Protein AF-A0A143C2H9-F1 (afdb_monomer_lite)

Secondary structure (DSSP, 8-state):
------EEE-TTS-EEE-TT---------PPPPPHHHHHHHHHHHHHHHHHHHHHH---HHHHHHHHHHHHTT---TTHHHHHHHHHHHHHHHHHHHHHHHHHHHHHHHHHHHHHHHHHHHHHHHHHHHHH-----------TT--SSPPPPP-

Structure (mmCIF, N/CA/C/O backbone):
data_AF-A0A143C2H9-F1
#
_entry.id   AF-A0A143C2H9-F1
#
loop_
_atom_site.group_PDB
_atom_site.id
_atom_site.type_symbol
_atom_site.label_atom_id
_atom_site.label_alt_id
_atom_site.label_comp_id
_atom_site.label_asym_id
_atom_site.label_entity_id
_atom_site.label_seq_id
_atom_site.pdbx_PDB_ins_code
_atom_site.Cartn_x
_atom_site.Cartn_y
_atom_site.Cartn_z
_atom_site.occupancy
_atom_site.B_iso_or_equiv
_atom_site.auth_seq_id
_atom_site.auth_comp_id
_atom_site.auth_asym_id
_atom_site.auth_atom_id
_atom_site.pdbx_PDB_model_num
ATOM 1 N N . MET A 1 1 ? -4.150 -18.335 -36.202 1.00 42.19 1 MET A N 1
ATOM 2 C CA . MET A 1 1 ? -3.513 -18.390 -34.867 1.00 42.19 1 MET A CA 1
ATOM 3 C C . MET A 1 1 ? -2.108 -18.938 -35.067 1.00 42.19 1 MET A C 1
ATOM 5 O O . MET A 1 1 ? -1.987 -19.951 -35.742 1.00 42.19 1 MET A O 1
ATOM 9 N N . LYS A 1 2 ? -1.055 -18.241 -34.618 1.00 51.22 2 LYS A N 1
ATOM 10 C CA . LYS A 1 2 ? 0.318 -18.773 -34.683 1.00 51.22 2 LYS A CA 1
ATOM 11 C C . LYS A 1 2 ? 0.486 -19.774 -33.539 1.00 51.22 2 LYS A C 1
ATOM 13 O O . LYS A 1 2 ? 0.147 -19.435 -32.412 1.00 51.22 2 LYS A O 1
ATOM 18 N N . ALA A 1 3 ? 0.955 -20.983 -33.834 1.00 60.12 3 ALA A N 1
ATOM 19 C CA . ALA A 1 3 ? 1.336 -21.939 -32.802 1.00 60.12 3 ALA A CA 1
ATOM 20 C C . ALA A 1 3 ? 2.627 -21.438 -32.139 1.00 60.12 3 ALA A C 1
ATOM 22 O O . ALA A 1 3 ? 3.638 -21.264 -32.819 1.00 60.12 3 ALA A O 1
ATOM 23 N N . THR A 1 4 ? 2.576 -21.142 -30.843 1.00 71.75 4 THR A N 1
ATOM 24 C CA . THR A 1 4 ? 3.758 -20.778 -30.056 1.00 71.75 4 THR A CA 1
ATOM 25 C C . THR A 1 4 ? 4.459 -22.075 -29.654 1.00 71.75 4 THR A C 1
ATOM 27 O O . THR A 1 4 ? 3.889 -22.864 -28.905 1.00 71.75 4 THR A O 1
ATOM 30 N N . ARG A 1 5 ? 5.652 -22.333 -30.201 1.00 77.06 5 ARG A N 1
ATOM 31 C CA . ARG A 1 5 ? 6.495 -23.488 -29.855 1.00 77.06 5 ARG A CA 1
ATOM 32 C C . ARG A 1 5 ? 7.257 -23.179 -28.563 1.00 77.06 5 ARG A C 1
ATOM 34 O O . ARG A 1 5 ? 7.822 -22.093 -28.454 1.00 77.06 5 ARG A O 1
ATOM 41 N N . LEU A 1 6 ? 7.247 -24.103 -27.599 1.00 81.81 6 LEU A N 1
ATOM 42 C CA . LEU A 1 6 ? 8.078 -24.000 -26.399 1.00 81.81 6 LEU A CA 1
ATOM 43 C C . LEU A 1 6 ? 9.459 -24.580 -26.686 1.00 81.81 6 LEU A C 1
ATOM 45 O O . LEU A 1 6 ? 9.580 -25.738 -27.089 1.00 81.81 6 LEU A O 1
ATOM 49 N N . GLU A 1 7 ? 10.479 -23.780 -26.418 1.00 84.94 7 GLU A N 1
ATOM 50 C CA . GLU A 1 7 ? 11.877 -24.174 -26.507 1.00 84.94 7 GLU A CA 1
ATOM 51 C C . GLU A 1 7 ? 12.531 -23.914 -25.145 1.00 84.94 7 GLU A C 1
ATOM 53 O O . GLU A 1 7 ? 12.236 -22.909 -24.493 1.00 84.94 7 GLU A O 1
ATOM 58 N N . ILE A 1 8 ? 13.386 -24.832 -24.695 1.00 87.38 8 ILE A N 1
ATOM 59 C CA . ILE A 1 8 ? 14.196 -24.680 -23.480 1.00 87.38 8 ILE A CA 1
ATOM 60 C C . ILE A 1 8 ? 15.659 -24.595 -23.904 1.00 87.38 8 ILE A C 1
ATOM 62 O O . ILE A 1 8 ? 16.100 -25.350 -24.770 1.00 87.38 8 ILE A O 1
ATOM 66 N N . LEU A 1 9 ? 16.403 -23.669 -23.300 1.00 91.12 9 LEU A N 1
ATOM 67 C CA . LEU A 1 9 ? 17.842 -23.550 -23.499 1.00 91.12 9 LEU A CA 1
ATOM 68 C C . LEU A 1 9 ? 18.551 -24.657 -22.709 1.00 91.12 9 LEU A C 1
ATOM 70 O O . LEU A 1 9 ? 18.446 -24.692 -21.482 1.00 91.12 9 LEU A O 1
ATOM 74 N N . GLY A 1 10 ? 19.223 -25.567 -23.411 1.00 85.62 10 GLY A N 1
ATOM 75 C CA . GLY A 1 10 ? 20.004 -26.644 -22.807 1.00 85.62 10 GLY A CA 1
ATOM 76 C C . GLY A 1 10 ? 21.341 -26.165 -22.237 1.00 85.62 10 GLY A C 1
ATOM 77 O O . GLY A 1 10 ? 21.814 -25.069 -22.544 1.00 85.62 10 GLY A O 1
ATOM 78 N N . ASP A 1 11 ? 21.986 -27.018 -21.437 1.00 89.12 11 ASP A N 1
ATOM 79 C CA . ASP A 1 11 ? 23.331 -26.766 -20.884 1.00 89.12 11 ASP A CA 1
ATOM 80 C C . ASP A 1 11 ? 24.422 -26.701 -21.974 1.00 89.12 11 ASP A C 1
ATOM 82 O O . ASP A 1 11 ? 25.522 -26.198 -21.743 1.00 89.12 11 ASP A O 1
ATOM 86 N N . ASP A 1 12 ? 24.114 -27.199 -23.173 1.00 89.75 12 ASP A N 1
ATOM 87 C CA . ASP A 1 12 ? 24.923 -27.090 -24.390 1.00 89.75 12 ASP A CA 1
ATOM 88 C C . ASP A 1 12 ? 24.774 -25.732 -25.101 1.00 89.75 12 ASP A C 1
ATOM 90 O O . ASP A 1 12 ? 25.513 -25.438 -26.042 1.00 89.75 12 ASP A O 1
ATO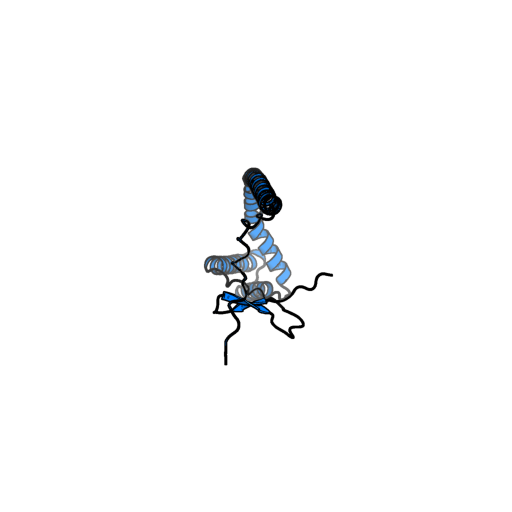M 94 N N . GLY A 1 13 ? 23.845 -24.891 -24.639 1.00 90.38 13 GLY A N 1
ATOM 95 C CA . GLY A 1 13 ? 23.508 -23.614 -25.254 1.00 90.38 13 GLY A CA 1
ATOM 96 C C . GLY A 1 13 ? 22.632 -23.730 -26.505 1.00 90.38 13 GLY A C 1
ATOM 97 O O . GLY A 1 13 ? 22.415 -22.714 -27.170 1.00 90.38 13 GLY A O 1
ATOM 98 N N . GLU A 1 14 ? 22.120 -24.920 -26.838 1.00 91.12 14 GLU A N 1
ATOM 99 C CA . GLU A 1 14 ? 21.164 -25.112 -27.930 1.00 91.12 14 GLU A CA 1
ATOM 100 C C . GLU A 1 14 ? 19.715 -25.039 -27.416 1.00 91.12 14 GLU A C 1
ATOM 102 O O . GLU A 1 14 ? 19.404 -25.389 -26.276 1.00 91.12 14 GLU A O 1
ATOM 107 N N . TRP A 1 15 ? 18.806 -24.532 -28.255 1.00 88.62 15 TRP A N 1
ATOM 108 C CA . TRP A 1 15 ? 17.374 -24.486 -27.952 1.00 88.62 15 TRP A CA 1
ATOM 109 C C . TRP A 1 15 ? 16.719 -25.800 -28.375 1.00 88.62 15 TRP A C 1
ATOM 111 O O . TRP A 1 15 ? 16.713 -26.142 -29.558 1.00 88.62 15 TRP A O 1
ATOM 121 N N . HIS A 1 16 ? 16.132 -26.515 -27.417 1.00 85.00 16 HIS A N 1
ATOM 122 C CA . HIS A 1 16 ? 15.484 -27.805 -27.645 1.00 85.00 16 HIS A CA 1
ATOM 123 C C . HIS A 1 16 ? 13.963 -27.670 -27.536 1.00 85.00 16 HIS A C 1
ATOM 125 O O . HIS A 1 16 ? 13.445 -27.113 -26.565 1.00 85.00 16 HIS A O 1
ATOM 131 N N . GLU A 1 17 ? 13.230 -28.186 -28.526 1.00 86.38 17 GLU A N 1
ATOM 132 C CA . GLU A 1 17 ? 11.764 -28.255 -28.485 1.00 86.38 17 GLU A CA 1
ATOM 133 C C . GLU A 1 17 ? 11.316 -29.313 -27.473 1.00 86.38 17 GLU A C 1
ATOM 135 O O . GLU A 1 17 ? 11.838 -30.428 -27.458 1.00 86.38 17 GLU A O 1
ATOM 140 N N . VAL A 1 18 ? 10.309 -28.984 -26.661 1.00 85.00 18 VAL A N 1
ATOM 141 C CA . VAL A 1 18 ? 9.759 -29.924 -25.677 1.00 85.00 18 VAL A CA 1
ATOM 142 C C . VAL A 1 18 ? 8.468 -30.553 -26.211 1.00 85.00 18 VAL A C 1
ATOM 144 O O . VAL A 1 18 ? 7.419 -29.899 -26.211 1.00 85.00 18 VAL A O 1
ATOM 147 N N . PRO A 1 19 ? 8.494 -31.814 -26.682 1.00 83.31 19 PRO A N 1
ATOM 148 C CA . PRO A 1 19 ? 7.307 -32.463 -27.222 1.00 83.31 19 PRO A CA 1
ATOM 149 C C . PRO A 1 19 ? 6.297 -32.809 -26.118 1.00 83.31 19 PRO A C 1
ATOM 151 O O . PRO A 1 19 ? 6.659 -33.292 -25.049 1.00 83.31 19 PRO A O 1
ATOM 154 N N . GLY A 1 20 ? 5.005 -32.618 -26.403 1.00 84.81 20 GLY A N 1
ATOM 155 C CA . GLY A 1 20 ? 3.904 -33.111 -25.561 1.00 84.81 20 GLY A CA 1
ATOM 156 C C . GLY A 1 20 ? 3.381 -32.156 -24.480 1.00 84.81 20 GLY A C 1
ATOM 157 O O . GLY A 1 20 ? 2.495 -32.549 -23.724 1.00 84.81 20 GLY A O 1
ATOM 158 N N . ILE A 1 21 ? 3.861 -30.909 -24.408 1.00 71.38 21 ILE A N 1
ATOM 159 C CA . ILE A 1 21 ? 3.318 -29.909 -23.474 1.00 71.38 21 ILE A CA 1
ATOM 160 C C . ILE A 1 21 ? 2.078 -29.246 -24.081 1.00 71.38 21 ILE A C 1
ATOM 162 O O . ILE A 1 21 ? 2.161 -28.532 -25.077 1.00 71.38 21 ILE A O 1
ATOM 166 N N . ALA A 1 22 ? 0.918 -29.484 -23.467 1.00 70.19 22 ALA A N 1
ATOM 167 C CA . ALA A 1 22 ? -0.359 -28.917 -23.903 1.00 70.19 22 ALA A CA 1
ATOM 168 C C . ALA A 1 22 ? -0.595 -27.479 -23.396 1.00 70.19 22 ALA A C 1
ATOM 170 O O . ALA A 1 22 ? -1.292 -26.707 -24.053 1.00 70.19 22 ALA A O 1
ATOM 171 N N . SER A 1 23 ? -0.015 -27.107 -22.249 1.00 67.00 23 SER A N 1
ATOM 172 C CA . SER A 1 23 ? -0.117 -25.768 -21.658 1.00 67.00 23 SER A CA 1
ATOM 173 C C . SER A 1 23 ? 1.038 -25.495 -20.695 1.00 67.00 23 SER A C 1
ATOM 175 O O . SER A 1 23 ? 1.556 -26.412 -20.062 1.00 67.00 23 SER A O 1
ATOM 177 N N . ILE A 1 24 ? 1.417 -24.224 -20.569 1.00 70.94 24 ILE A N 1
ATOM 178 C CA . ILE A 1 24 ? 2.406 -23.737 -19.604 1.00 70.94 24 ILE A CA 1
ATOM 179 C C . ILE A 1 24 ? 1.720 -22.662 -18.781 1.00 70.94 24 ILE A C 1
ATOM 181 O O . ILE A 1 24 ? 1.241 -21.673 -19.337 1.00 70.94 24 ILE A O 1
ATOM 185 N N . GLU A 1 25 ? 1.689 -22.851 -17.470 1.00 71.06 25 GLU A N 1
ATOM 186 C CA . GLU A 1 25 ? 1.296 -21.810 -16.530 1.00 71.06 25 GLU A CA 1
ATOM 187 C C . GLU A 1 25 ? 2.575 -21.229 -15.934 1.00 71.06 25 GLU A C 1
ATOM 189 O O . GLU A 1 25 ? 3.277 -21.876 -15.159 1.00 71.06 25 GLU A O 1
ATOM 194 N N . LEU A 1 26 ? 2.924 -20.015 -16.361 1.00 80.06 26 LEU A N 1
ATOM 195 C CA . LEU A 1 26 ? 3.988 -19.257 -15.718 1.00 80.06 26 LEU A CA 1
ATOM 196 C C . LEU A 1 26 ? 3.415 -18.699 -14.417 1.00 80.06 26 LEU A C 1
ATOM 198 O O . LEU A 1 26 ? 2.652 -17.733 -14.429 1.00 80.06 26 LEU A O 1
ATOM 202 N N . HIS A 1 27 ? 3.762 -19.324 -13.298 1.00 71.31 27 HIS A N 1
ATOM 203 C CA . HIS A 1 27 ? 3.564 -18.707 -11.997 1.00 71.31 27 HIS A CA 1
ATOM 204 C C . HIS A 1 27 ? 4.651 -17.648 -11.833 1.00 71.31 27 HIS A C 1
ATOM 206 O O . HIS A 1 27 ? 5.815 -17.982 -11.622 1.00 71.31 27 HIS A O 1
ATOM 212 N N . GLU A 1 28 ? 4.285 -16.373 -11.970 1.00 77.94 28 GLU A N 1
ATOM 213 C CA . GLU A 1 28 ? 5.138 -15.296 -11.472 1.00 77.94 28 GLU A CA 1
ATOM 214 C C . GLU A 1 28 ? 5.301 -15.512 -9.968 1.00 77.94 28 GLU A C 1
ATOM 216 O O . GLU A 1 28 ? 4.356 -15.344 -9.191 1.00 77.94 28 GLU A O 1
ATOM 221 N N . GLU A 1 29 ? 6.493 -15.955 -9.572 1.00 81.75 29 GLU A N 1
ATOM 222 C CA . GLU A 1 29 ? 6.891 -15.996 -8.176 1.00 81.75 29 GLU A CA 1
ATOM 223 C C . GLU A 1 29 ? 6.773 -14.567 -7.649 1.00 81.75 29 GLU A C 1
ATOM 225 O O . GLU A 1 29 ? 7.460 -13.655 -8.119 1.00 81.75 29 GLU A O 1
ATOM 230 N N . GLN A 1 30 ? 5.812 -14.341 -6.749 1.00 79.56 30 GLN A N 1
ATOM 231 C CA . GLN A 1 30 ? 5.633 -13.017 -6.176 1.00 79.56 30 GLN A CA 1
ATOM 232 C C . GLN A 1 30 ? 6.925 -12.665 -5.442 1.00 79.56 30 GLN A C 1
ATOM 234 O O . GLN A 1 30 ? 7.362 -13.456 -4.603 1.00 79.56 30 GLN A O 1
ATOM 239 N N . PRO A 1 31 ? 7.550 -11.516 -5.746 1.00 83.25 31 PRO A N 1
ATOM 240 C CA . PRO A 1 31 ? 8.773 -11.134 -5.069 1.00 83.25 31 PRO A CA 1
ATOM 241 C C . PRO A 1 31 ? 8.510 -11.090 -3.564 1.00 83.25 31 PRO A C 1
ATOM 243 O O . PRO A 1 31 ? 7.526 -10.495 -3.114 1.00 83.25 31 PRO A O 1
ATOM 246 N N . GLU A 1 32 ? 9.390 -11.734 -2.798 1.00 89.12 32 GLU A N 1
ATOM 247 C CA . GLU A 1 32 ? 9.352 -11.669 -1.341 1.00 89.12 32 GLU A CA 1
ATOM 248 C C . GLU A 1 32 ? 9.337 -10.198 -0.899 1.00 89.12 32 GLU A C 1
ATOM 250 O O . GLU A 1 32 ? 10.107 -9.385 -1.433 1.00 89.12 32 GLU A O 1
ATOM 255 N N . PRO A 1 33 ? 8.467 -9.824 0.056 1.00 89.69 33 PRO A N 1
ATOM 256 C CA . PRO A 1 33 ? 8.339 -8.443 0.474 1.00 89.69 33 PRO A CA 1
ATOM 257 C C . PRO A 1 33 ? 9.674 -7.933 1.003 1.00 89.69 33 PRO A C 1
ATOM 259 O O . PRO A 1 33 ? 10.348 -8.575 1.816 1.00 89.69 33 PRO A O 1
ATOM 262 N N . THR A 1 34 ? 10.049 -6.734 0.572 1.00 93.81 34 THR A N 1
ATOM 263 C CA . THR A 1 34 ? 11.302 -6.132 1.025 1.00 93.81 34 THR A CA 1
ATOM 264 C C . THR A 1 34 ? 11.237 -5.818 2.524 1.00 93.81 34 THR A C 1
ATOM 266 O O . THR A 1 34 ? 10.171 -5.575 3.095 1.00 93.81 34 THR A O 1
ATOM 269 N N . SER A 1 35 ? 12.393 -5.750 3.193 1.00 92.62 35 SER A N 1
ATOM 270 C CA . SER A 1 35 ? 12.454 -5.333 4.606 1.00 92.62 35 SER A CA 1
ATOM 271 C C . SER A 1 35 ? 11.754 -3.982 4.841 1.00 92.62 35 SER A C 1
ATOM 273 O O . SER A 1 35 ? 11.017 -3.805 5.814 1.00 92.62 35 SER A O 1
ATOM 275 N N . ALA A 1 36 ? 11.896 -3.047 3.896 1.00 90.88 36 ALA A N 1
ATOM 276 C CA . ALA A 1 36 ? 11.224 -1.752 3.942 1.00 90.88 36 ALA A CA 1
ATOM 277 C C . ALA A 1 36 ? 9.690 -1.883 3.919 1.00 90.88 36 ALA A C 1
ATOM 279 O O . ALA A 1 36 ? 9.005 -1.221 4.701 1.00 90.88 36 ALA A O 1
ATOM 280 N N . GLU A 1 37 ? 9.145 -2.765 3.080 1.00 92.12 37 GLU A N 1
ATOM 281 C CA . GLU A 1 37 ? 7.706 -3.043 3.031 1.00 92.12 37 GLU A CA 1
ATOM 282 C C . GLU A 1 37 ? 7.200 -3.674 4.326 1.00 92.12 37 GLU A C 1
ATOM 284 O O . GLU A 1 37 ? 6.152 -3.274 4.838 1.00 92.12 37 GLU A O 1
ATOM 289 N N . LEU A 1 38 ? 7.953 -4.615 4.902 1.00 94.25 38 LEU A N 1
ATOM 290 C CA . LEU A 1 38 ? 7.608 -5.222 6.188 1.00 94.25 38 LEU A CA 1
ATOM 291 C C . LEU A 1 38 ? 7.555 -4.167 7.299 1.00 94.25 38 LEU A C 1
ATOM 293 O O . LEU A 1 38 ? 6.581 -4.110 8.056 1.00 94.25 38 LEU A O 1
ATOM 297 N N . HIS A 1 39 ? 8.549 -3.280 7.367 1.00 94.50 39 HIS A N 1
ATOM 298 C CA . HIS A 1 39 ? 8.563 -2.180 8.330 1.00 94.50 39 HIS A CA 1
ATOM 299 C C . HIS A 1 39 ? 7.402 -1.201 8.116 1.00 94.50 39 HIS A C 1
ATOM 301 O O . HIS A 1 39 ? 6.742 -0.820 9.087 1.00 94.50 39 HIS A O 1
ATOM 307 N N . ALA A 1 40 ? 7.097 -0.841 6.867 1.00 92.88 40 ALA A N 1
ATOM 308 C CA . ALA A 1 40 ? 5.966 0.022 6.540 1.00 92.88 40 ALA A CA 1
ATOM 309 C C . ALA A 1 40 ? 4.627 -0.609 6.960 1.00 92.88 40 ALA A C 1
ATOM 311 O O . ALA A 1 40 ? 3.791 0.063 7.569 1.00 92.88 40 ALA A O 1
ATOM 312 N N . ARG A 1 41 ? 4.443 -1.914 6.718 1.00 94.56 41 ARG A N 1
ATOM 313 C CA . ARG A 1 41 ? 3.247 -2.663 7.143 1.00 94.56 41 ARG A CA 1
ATOM 314 C C . ARG A 1 41 ? 3.107 -2.685 8.662 1.00 94.56 41 ARG A C 1
ATOM 316 O O . ARG A 1 41 ? 2.020 -2.427 9.177 1.00 94.56 41 ARG A O 1
ATOM 323 N N . LEU A 1 42 ? 4.193 -2.932 9.396 1.00 96.75 42 LEU A N 1
ATOM 324 C CA . LEU A 1 42 ? 4.181 -2.903 10.863 1.00 96.75 42 LEU A CA 1
ATOM 325 C C . LEU A 1 42 ? 3.842 -1.510 11.412 1.00 96.75 42 LEU A C 1
ATOM 327 O O . LEU A 1 42 ? 3.007 -1.393 12.311 1.00 96.75 42 LEU A O 1
ATOM 331 N N . ALA A 1 43 ? 4.428 -0.454 10.844 1.00 95.56 43 ALA A N 1
ATOM 332 C CA . ALA A 1 43 ? 4.133 0.922 11.234 1.00 95.56 43 ALA A CA 1
ATOM 333 C C . ALA A 1 43 ? 2.664 1.290 10.959 1.00 95.56 43 ALA A C 1
ATOM 335 O O . ALA A 1 43 ? 1.986 1.839 11.832 1.00 95.56 43 ALA A O 1
ATOM 336 N N . ALA A 1 44 ? 2.142 0.925 9.784 1.00 96.25 44 ALA A N 1
ATOM 337 C CA . ALA A 1 44 ? 0.744 1.144 9.423 1.00 96.25 44 ALA A CA 1
ATOM 338 C C . ALA A 1 44 ? -0.213 0.429 10.390 1.00 96.25 44 ALA A C 1
ATOM 340 O O . ALA A 1 44 ? -1.178 1.037 10.862 1.00 96.25 44 ALA A O 1
ATOM 341 N N . ARG A 1 45 ? 0.080 -0.828 10.756 1.00 98.06 45 ARG A N 1
ATOM 342 C CA . ARG A 1 45 ? -0.714 -1.591 11.734 1.00 98.06 45 ARG A CA 1
ATOM 343 C C . ARG A 1 45 ? -0.812 -0.883 13.083 1.00 98.06 45 ARG A C 1
ATOM 345 O O . ARG A 1 45 ? -1.908 -0.805 13.643 1.00 98.06 45 ARG A O 1
ATOM 352 N N . GLU A 1 46 ? 0.297 -0.368 13.613 1.00 98.31 46 GLU A N 1
ATOM 353 C CA . GLU A 1 46 ? 0.289 0.311 14.915 1.00 98.31 46 GLU A CA 1
ATOM 354 C C . GLU A 1 46 ? -0.456 1.653 14.841 1.00 98.31 46 GLU A C 1
ATOM 356 O O . GLU A 1 46 ? -1.267 1.946 15.721 1.00 98.31 46 GLU A O 1
ATOM 361 N N . ILE A 1 47 ? -0.274 2.429 13.763 1.00 98.31 47 ILE A N 1
ATOM 362 C CA . ILE A 1 47 ? -1.011 3.685 13.544 1.00 98.31 47 ILE A CA 1
ATOM 363 C C . ILE A 1 47 ? -2.522 3.430 13.501 1.00 98.31 47 ILE A C 1
ATOM 365 O O . ILE A 1 47 ? -3.280 4.130 14.178 1.00 98.31 47 ILE A O 1
ATOM 369 N N . LEU A 1 48 ? -2.967 2.428 12.737 1.00 98.44 48 LEU A N 1
ATOM 370 C CA . LEU A 1 48 ? -4.386 2.089 12.618 1.00 98.44 48 LEU A CA 1
ATOM 371 C C . LEU A 1 48 ? -4.956 1.566 13.932 1.00 98.44 48 LEU A C 1
ATOM 373 O O . LEU A 1 48 ? -6.019 2.014 14.355 1.00 98.44 48 LEU A O 1
ATOM 377 N N . THR A 1 49 ? -4.227 0.678 14.609 1.00 98.69 49 THR A N 1
ATOM 378 C CA . THR A 1 49 ? -4.622 0.167 15.927 1.00 98.69 49 THR A CA 1
ATOM 379 C C . THR A 1 49 ? -4.849 1.318 16.900 1.00 98.69 49 THR A C 1
ATOM 381 O O . THR A 1 49 ? -5.897 1.379 17.539 1.00 98.69 49 THR A O 1
ATOM 384 N N . ARG A 1 50 ? -3.896 2.253 16.991 1.00 98.62 50 ARG A N 1
ATOM 385 C CA . ARG A 1 50 ? -3.996 3.416 17.876 1.00 98.62 50 ARG A CA 1
ATOM 386 C C . ARG A 1 50 ? -5.209 4.288 17.537 1.00 98.62 50 ARG A C 1
ATOM 388 O O . ARG A 1 50 ? -5.989 4.596 18.430 1.00 98.62 50 ARG A O 1
ATOM 395 N N . ARG A 1 51 ? -5.425 4.619 16.258 1.00 98.44 51 ARG A N 1
ATOM 396 C CA . ARG A 1 51 ? -6.565 5.457 15.828 1.00 98.44 51 ARG A CA 1
ATOM 397 C C . ARG A 1 51 ? -7.917 4.806 16.109 1.00 98.44 51 ARG A C 1
ATOM 399 O O . ARG A 1 51 ? -8.849 5.497 16.505 1.00 98.44 51 ARG A O 1
ATOM 406 N N . LEU A 1 52 ? -8.027 3.490 15.937 1.00 98.50 52 LEU A N 1
ATOM 407 C CA . LEU A 1 52 ? -9.244 2.740 16.253 1.00 98.50 52 LEU A CA 1
ATOM 408 C C . LEU A 1 52 ? -9.578 2.781 17.749 1.00 98.50 52 LEU A C 1
ATOM 410 O O . LEU A 1 52 ? -10.745 2.915 18.110 1.00 98.50 52 LEU A O 1
ATOM 414 N N . VAL A 1 53 ? -8.561 2.717 18.610 1.00 98.62 53 VAL A N 1
ATOM 415 C CA . VAL A 1 53 ? -8.736 2.881 20.060 1.00 98.62 53 VAL A CA 1
ATOM 416 C C . VAL A 1 53 ? -9.173 4.311 20.387 1.00 98.62 53 VAL A C 1
ATOM 418 O O . VAL A 1 53 ? -10.189 4.505 21.045 1.00 98.62 53 VAL A O 1
ATOM 421 N N . GLU A 1 54 ? -8.442 5.311 19.890 1.00 98.38 54 GLU A N 1
ATOM 422 C CA . GLU A 1 54 ? -8.650 6.724 20.237 1.00 98.38 54 GLU A CA 1
ATOM 423 C C . GLU A 1 54 ? -9.975 7.295 19.713 1.00 98.38 54 GLU A C 1
ATOM 425 O O . GLU A 1 54 ? -10.630 8.060 20.414 1.00 98.38 54 GLU A O 1
ATOM 430 N N . ARG A 1 55 ? -10.376 6.949 18.484 1.00 98.31 55 ARG A N 1
ATOM 431 C CA . ARG A 1 55 ? -11.533 7.567 17.809 1.00 98.31 55 ARG A CA 1
ATOM 432 C C . ARG A 1 55 ? -12.817 6.759 17.908 1.00 98.31 55 ARG A C 1
ATOM 434 O O . ARG A 1 55 ? -13.895 7.338 17.852 1.00 98.31 55 ARG A O 1
ATOM 441 N N . HIS A 1 56 ? -12.701 5.438 18.024 1.00 97.94 56 HIS A N 1
ATOM 442 C CA . HIS A 1 56 ? -13.848 4.525 17.975 1.00 97.94 56 HIS A CA 1
ATOM 443 C C . HIS A 1 56 ? -14.034 3.741 19.278 1.00 97.94 56 HIS A C 1
ATOM 445 O O . HIS A 1 56 ? -14.915 2.889 19.354 1.00 97.94 56 HIS A O 1
ATOM 451 N N . GLY A 1 57 ? -13.211 3.999 20.303 1.00 98.25 57 GLY A N 1
ATOM 452 C CA . GLY A 1 57 ? -13.340 3.381 21.627 1.00 98.25 57 GLY A CA 1
ATOM 453 C C . GLY A 1 57 ? -13.092 1.869 21.644 1.00 98.25 57 GLY A C 1
ATOM 454 O O . GLY A 1 57 ? -13.486 1.185 22.587 1.00 98.25 57 GLY A O 1
ATOM 455 N N . LEU A 1 58 ? -12.461 1.321 20.602 1.00 98.44 58 LEU A N 1
ATOM 456 C CA . LEU A 1 58 ? -12.148 -0.103 20.530 1.00 98.44 58 LEU A CA 1
ATOM 457 C C . LEU A 1 58 ? -11.097 -0.469 21.580 1.00 98.44 58 LEU A C 1
ATOM 459 O O . LEU A 1 58 ? -10.153 0.280 21.828 1.00 98.44 58 LEU A O 1
ATOM 463 N N . THR A 1 59 ? -11.191 -1.671 22.153 1.00 98.44 59 THR A N 1
ATOM 464 C CA . THR A 1 59 ? -10.073 -2.193 22.951 1.00 98.44 59 THR A CA 1
ATOM 465 C C . THR A 1 59 ? -8.862 -2.428 22.046 1.00 98.44 59 THR A C 1
ATOM 467 O O . THR A 1 59 ? -9.007 -2.777 20.870 1.00 98.44 59 THR A O 1
ATOM 470 N N . ARG A 1 60 ? -7.645 -2.311 22.593 1.00 98.25 60 ARG A N 1
ATOM 471 C CA . ARG A 1 60 ? -6.410 -2.527 21.818 1.00 98.25 60 ARG A CA 1
ATOM 472 C C . ARG A 1 60 ? -6.354 -3.919 21.175 1.00 98.25 60 ARG A C 1
ATOM 474 O O . ARG A 1 60 ? -5.880 -4.047 20.049 1.00 98.25 60 ARG A O 1
ATOM 481 N N . LEU A 1 61 ? -6.854 -4.952 21.862 1.00 98.38 61 LEU A N 1
ATOM 482 C CA . LEU A 1 61 ? -6.921 -6.316 21.326 1.00 98.38 61 LEU A CA 1
ATOM 483 C C . LEU A 1 61 ? -7.903 -6.413 20.148 1.00 98.38 61 LEU A C 1
ATOM 485 O O . LEU A 1 61 ? -7.549 -6.977 19.112 1.00 98.38 61 LEU A O 1
ATOM 489 N N . THR A 1 62 ? -9.105 -5.839 20.281 1.00 98.44 62 THR A N 1
ATOM 490 C CA . THR A 1 62 ? -10.113 -5.818 19.207 1.00 98.44 62 THR A CA 1
ATOM 491 C C . THR A 1 62 ? -9.612 -5.040 17.992 1.00 98.44 62 THR A C 1
ATOM 493 O O . THR A 1 62 ? -9.722 -5.531 16.871 1.00 98.44 62 THR A O 1
ATOM 496 N N . ALA A 1 63 ? -8.993 -3.875 18.204 1.00 98.44 63 ALA A N 1
ATOM 497 C CA . ALA A 1 63 ? -8.417 -3.062 17.137 1.00 98.44 63 ALA A CA 1
ATOM 498 C C . ALA A 1 63 ? -7.319 -3.816 16.363 1.00 98.44 63 ALA A C 1
ATOM 500 O O . ALA A 1 63 ? -7.366 -3.868 15.136 1.00 98.44 63 ALA A O 1
ATOM 501 N N . ARG A 1 64 ? -6.379 -4.479 17.059 1.00 98.50 64 ARG A N 1
ATOM 502 C CA . ARG A 1 64 ? -5.330 -5.293 16.411 1.00 98.50 64 ARG A CA 1
ATOM 503 C C . ARG A 1 64 ? -5.909 -6.431 15.577 1.00 98.50 64 ARG A C 1
ATOM 505 O O . ARG A 1 64 ? -5.480 -6.632 14.444 1.00 98.50 64 ARG A O 1
ATOM 512 N N . ARG A 1 65 ? -6.890 -7.162 16.119 1.00 98.31 65 ARG A N 1
ATOM 513 C CA . ARG A 1 65 ? -7.569 -8.251 15.398 1.00 98.31 65 ARG A CA 1
ATOM 514 C C . ARG A 1 65 ? -8.293 -7.741 14.156 1.00 98.31 65 ARG A C 1
ATOM 516 O O . ARG A 1 65 ? -8.176 -8.359 13.107 1.00 98.31 65 ARG A O 1
ATOM 523 N N . ALA A 1 66 ? -8.981 -6.605 14.257 1.00 98.31 66 ALA A N 1
ATOM 524 C CA . ALA A 1 66 ? -9.668 -5.993 13.125 1.00 98.31 66 ALA A CA 1
ATOM 525 C C . ALA A 1 66 ? -8.694 -5.598 12.002 1.00 98.31 66 ALA A C 1
ATOM 527 O O . ALA A 1 66 ? -8.960 -5.879 10.836 1.00 98.31 66 ALA A O 1
ATOM 528 N N . VAL A 1 67 ? -7.552 -4.992 12.347 1.00 98.31 67 VAL A N 1
ATOM 529 C CA . VAL A 1 67 ? -6.520 -4.620 11.365 1.00 98.31 67 VAL A CA 1
ATOM 530 C C . VAL A 1 67 ? -5.931 -5.858 10.679 1.00 98.31 67 VAL A C 1
ATOM 532 O O . VAL A 1 67 ? -5.845 -5.880 9.454 1.00 98.31 67 VAL A O 1
ATOM 535 N N . LEU A 1 68 ? -5.576 -6.898 11.443 1.00 98.00 68 LEU A N 1
ATOM 536 C CA . LEU A 1 68 ? -5.042 -8.148 10.884 1.00 98.00 68 LEU A CA 1
ATOM 537 C C . LEU A 1 68 ? -6.050 -8.859 9.975 1.00 98.00 68 LEU A C 1
ATOM 539 O O . LEU A 1 68 ? -5.671 -9.329 8.908 1.00 98.00 68 LEU A O 1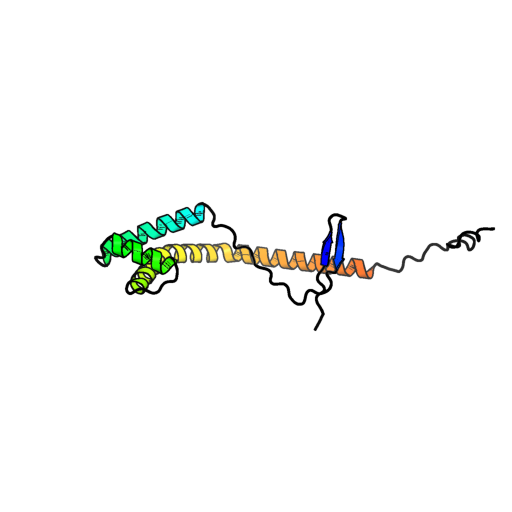
ATOM 543 N N . ALA A 1 69 ? -7.324 -8.902 10.370 1.00 97.88 69 ALA A N 1
ATOM 544 C CA . ALA A 1 69 ? -8.378 -9.509 9.565 1.00 97.88 69 ALA A CA 1
ATOM 545 C C . ALA A 1 69 ? -8.517 -8.807 8.204 1.00 97.88 69 ALA A C 1
ATOM 547 O O . ALA A 1 69 ? -8.537 -9.468 7.169 1.00 97.88 69 ALA A O 1
ATOM 548 N N . VAL A 1 70 ? -8.524 -7.467 8.185 1.00 98.06 70 VAL A N 1
ATOM 549 C CA . VAL A 1 70 ? -8.587 -6.699 6.928 1.00 98.06 70 VAL A CA 1
ATOM 550 C C . VAL A 1 70 ? -7.367 -6.938 6.048 1.00 98.06 70 VAL A C 1
ATOM 552 O O . VAL A 1 70 ? -7.511 -7.057 4.835 1.00 98.06 70 VAL A O 1
ATOM 555 N N . GLU A 1 71 ? -6.175 -7.037 6.632 1.00 96.25 71 GLU A N 1
ATOM 556 C CA . GLU A 1 71 ? -4.963 -7.333 5.868 1.00 96.25 71 GLU A CA 1
ATOM 557 C C . GLU A 1 71 ? -4.973 -8.738 5.253 1.00 96.25 71 GLU A C 1
ATOM 559 O O . GLU A 1 71 ? -4.437 -8.938 4.168 1.00 96.25 71 GLU A O 1
ATOM 564 N N . GLN A 1 72 ? -5.624 -9.695 5.912 1.00 96.88 72 GLN A N 1
ATOM 565 C CA . GLN A 1 72 ? -5.852 -11.046 5.395 1.00 96.88 72 GLN A CA 1
ATOM 566 C C . GLN A 1 72 ? -7.033 -11.124 4.412 1.00 96.88 72 GLN A C 1
ATOM 568 O O . GLN A 1 72 ? -7.419 -12.216 4.003 1.00 96.88 72 GLN A O 1
ATOM 573 N N . GLY A 1 73 ? -7.640 -9.989 4.050 1.00 97.38 73 GLY A N 1
ATOM 574 C CA . GLY A 1 73 ? -8.796 -9.938 3.154 1.00 97.38 73 GLY A CA 1
ATOM 575 C C . GLY A 1 73 ? -10.102 -10.434 3.783 1.00 97.38 73 GLY A C 1
ATOM 576 O O . GLY A 1 73 ? -11.082 -10.640 3.072 1.00 97.38 73 GLY A O 1
ATOM 577 N N . GLN A 1 74 ? -10.146 -10.617 5.103 1.00 97.88 74 GLN A N 1
ATOM 578 C CA . GLN A 1 74 ? -11.344 -11.053 5.811 1.00 97.88 74 GLN A CA 1
ATOM 579 C C . GLN A 1 74 ? -12.295 -9.876 6.031 1.00 97.88 74 GLN A C 1
ATOM 581 O O . GLN A 1 74 ? -11.886 -8.780 6.433 1.00 97.88 74 GLN A O 1
ATOM 586 N N . ASP A 1 75 ? -13.588 -10.113 5.819 1.00 96.62 75 ASP A N 1
ATOM 587 C CA . ASP A 1 75 ? -14.621 -9.138 6.145 1.00 96.62 75 ASP A CA 1
ATOM 588 C C . ASP A 1 75 ? -15.117 -9.364 7.578 1.00 96.62 75 ASP A C 1
ATOM 590 O O . ASP A 1 75 ? -15.479 -10.470 7.975 1.00 96.62 75 ASP A O 1
ATOM 594 N N . THR A 1 76 ? -15.075 -8.312 8.392 1.00 96.94 76 THR A N 1
ATOM 595 C CA . THR A 1 76 ? -15.433 -8.351 9.817 1.00 96.94 76 THR A CA 1
ATOM 596 C C . THR A 1 76 ? -16.298 -7.140 10.160 1.00 96.94 76 THR A C 1
ATOM 598 O O . THR A 1 76 ? -16.248 -6.144 9.434 1.00 96.94 76 THR A O 1
ATOM 601 N N . PRO A 1 77 ? -17.032 -7.139 11.291 1.00 97.81 77 PRO A N 1
ATOM 602 C CA . PRO A 1 77 ? -17.834 -5.981 11.702 1.00 97.81 77 PRO A CA 1
ATOM 603 C C . PRO A 1 77 ? -17.049 -4.660 11.771 1.00 97.81 77 PRO A C 1
ATOM 605 O O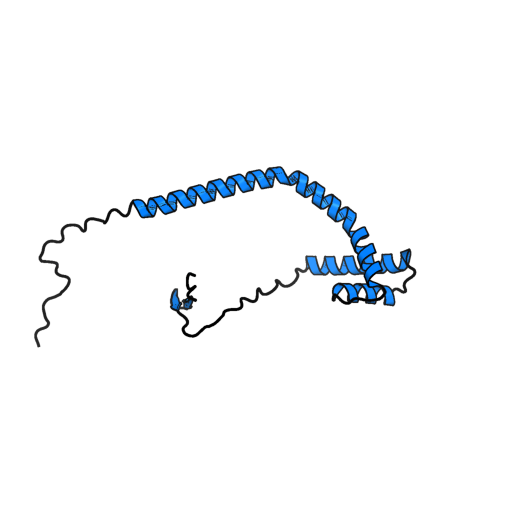 . PRO A 1 77 ? -17.612 -3.585 11.584 1.00 97.81 77 PRO A O 1
ATOM 608 N N . HIS A 1 78 ? -15.734 -4.724 12.007 1.00 98.06 78 HIS A N 1
ATOM 609 C CA . HIS A 1 78 ? -14.857 -3.553 12.083 1.00 98.06 78 HIS A CA 1
ATOM 610 C C . HIS A 1 78 ? -14.082 -3.270 10.787 1.00 98.06 78 HIS A C 1
ATOM 612 O O . HIS A 1 78 ? -13.348 -2.283 10.727 1.00 98.06 78 HIS A O 1
ATOM 618 N N . ALA A 1 79 ? -14.244 -4.078 9.734 1.00 98.12 79 ALA A N 1
ATOM 619 C CA . ALA A 1 79 ? -13.499 -3.916 8.487 1.00 98.12 79 ALA A CA 1
ATOM 620 C C . ALA A 1 79 ? -13.777 -2.564 7.813 1.00 98.12 79 ALA A C 1
ATOM 622 O O . ALA A 1 79 ? -12.854 -1.903 7.336 1.00 98.12 79 ALA A O 1
ATOM 623 N N . ALA A 1 80 ? -15.031 -2.104 7.839 1.00 97.88 80 ALA A N 1
ATOM 624 C CA . ALA A 1 80 ? -15.405 -0.789 7.322 1.00 97.88 80 ALA A CA 1
ATOM 625 C C . ALA A 1 80 ? -14.687 0.359 8.059 1.00 97.88 80 ALA A C 1
ATOM 627 O O . ALA A 1 80 ? -14.186 1.279 7.411 1.00 97.88 80 ALA A O 1
ATOM 628 N N . LEU A 1 81 ? -14.571 0.276 9.392 1.00 98.25 81 LEU A N 1
ATOM 629 C CA . LEU A 1 81 ? -13.868 1.273 10.210 1.00 98.25 81 LEU A CA 1
ATOM 630 C C . LEU A 1 81 ? -12.365 1.286 9.912 1.00 98.25 81 LEU A C 1
ATOM 632 O O . LEU A 1 81 ? -11.792 2.350 9.692 1.00 98.25 81 LEU A O 1
ATOM 636 N N . VAL A 1 82 ? -11.735 0.109 9.834 1.00 98.44 82 VAL A N 1
ATOM 637 C CA . VAL A 1 82 ? -10.310 -0.022 9.487 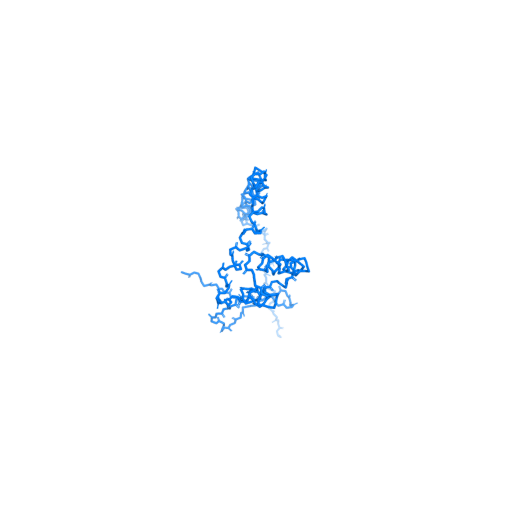1.00 98.44 82 VAL A CA 1
ATOM 638 C C . VAL A 1 82 ? -10.036 0.588 8.109 1.00 98.44 82 VAL A C 1
ATOM 640 O O . VAL A 1 82 ? -9.116 1.389 7.972 1.00 98.44 82 VAL A O 1
ATOM 643 N N . ARG A 1 83 ? -10.850 0.264 7.090 1.00 98.12 83 ARG A N 1
ATOM 644 C CA . ARG A 1 83 ? -10.705 0.812 5.727 1.00 98.12 83 ARG A CA 1
ATOM 645 C C . ARG A 1 83 ? -10.924 2.330 5.693 1.00 98.12 83 ARG A C 1
ATOM 647 O O . ARG A 1 83 ? -10.245 3.028 4.941 1.00 98.12 83 ARG A O 1
ATOM 654 N N . ALA A 1 84 ? -11.859 2.860 6.483 1.00 98.25 84 ALA A N 1
ATOM 655 C CA . ALA A 1 84 ? -12.074 4.302 6.603 1.00 98.25 84 ALA A CA 1
ATOM 656 C C . ALA A 1 84 ? -10.853 5.009 7.215 1.00 98.25 84 ALA A C 1
ATOM 658 O O . ALA A 1 84 ? -10.343 5.958 6.623 1.00 98.25 84 ALA A O 1
ATOM 659 N N . GLU A 1 85 ? -10.323 4.504 8.332 1.00 98.31 85 GLU A N 1
ATOM 660 C CA . GLU A 1 85 ? -9.122 5.075 8.953 1.00 98.31 85 GLU A CA 1
ATOM 661 C C . GLU A 1 85 ? -7.877 4.913 8.072 1.00 98.31 85 GLU A C 1
ATOM 663 O O . GLU A 1 85 ? -7.074 5.838 7.987 1.00 98.31 85 GLU A O 1
ATOM 668 N N . ALA A 1 86 ? -7.731 3.793 7.357 1.00 98.00 86 ALA A N 1
ATOM 669 C CA . ALA A 1 86 ? -6.642 3.590 6.401 1.00 98.00 86 ALA A CA 1
ATOM 670 C C . ALA A 1 86 ? -6.663 4.626 5.274 1.00 98.00 86 ALA A C 1
ATOM 672 O O . ALA A 1 86 ? -5.626 5.216 4.974 1.00 98.00 86 ALA A O 1
ATOM 673 N N . ARG A 1 87 ? -7.837 4.919 4.701 1.00 97.75 87 ARG A N 1
ATOM 674 C CA . ARG A 1 87 ? -7.981 5.988 3.699 1.00 97.75 87 ARG A CA 1
ATOM 675 C C . ARG A 1 87 ? -7.593 7.352 4.264 1.00 97.75 87 ARG A C 1
ATOM 677 O O . ARG A 1 87 ? -6.857 8.088 3.617 1.00 97.75 87 ARG A O 1
ATOM 684 N N . GLU A 1 88 ? -8.018 7.664 5.483 1.00 97.56 88 GLU A N 1
ATOM 685 C CA . GLU A 1 88 ? -7.664 8.926 6.139 1.00 97.56 88 GLU A CA 1
ATOM 686 C C . GLU A 1 88 ? -6.164 9.038 6.460 1.00 97.56 88 GLU A C 1
ATOM 688 O O . GLU A 1 88 ? -5.598 10.124 6.355 1.00 97.56 88 GLU A O 1
ATOM 693 N N . VAL A 1 89 ? -5.504 7.941 6.850 1.00 96.69 89 VAL A N 1
ATOM 694 C CA . VAL A 1 89 ? -4.042 7.898 7.054 1.00 96.69 89 VAL A CA 1
ATOM 695 C C . VAL A 1 89 ? -3.298 8.076 5.730 1.00 96.69 89 VAL A C 1
ATOM 697 O O . VAL A 1 89 ? -2.298 8.787 5.691 1.00 96.69 89 VAL A O 1
ATOM 700 N N . MET A 1 90 ? -3.784 7.457 4.651 1.00 96.06 90 MET A N 1
ATOM 701 C CA . MET A 1 90 ? -3.130 7.491 3.342 1.00 96.06 90 MET A CA 1
ATOM 702 C C . MET A 1 90 ? -3.410 8.766 2.546 1.00 96.06 90 MET A C 1
ATOM 704 O O . MET A 1 90 ? -2.650 9.059 1.625 1.00 96.06 90 MET A O 1
ATOM 708 N N . ARG A 1 91 ? -4.442 9.550 2.890 1.00 97.00 91 ARG A N 1
ATOM 709 C CA . ARG A 1 91 ? -4.804 10.775 2.156 1.00 97.00 91 ARG A CA 1
ATOM 710 C C . ARG A 1 91 ? -3.617 11.738 1.964 1.00 97.00 91 ARG A C 1
ATOM 712 O O . ARG A 1 91 ? -3.348 12.071 0.815 1.00 97.00 91 ARG A O 1
ATOM 719 N N . PRO A 1 92 ? -2.845 12.129 2.999 1.00 95.81 92 PRO A N 1
ATOM 720 C CA . PRO A 1 92 ? -1.711 13.040 2.813 1.00 95.81 92 PRO A CA 1
ATOM 721 C C . PRO A 1 92 ? -0.593 12.446 1.947 1.00 95.81 92 PRO A C 1
ATOM 723 O O . PRO A 1 92 ? 0.047 13.166 1.186 1.00 95.81 92 PRO A O 1
ATOM 726 N N . VAL A 1 93 ? -0.363 11.131 2.045 1.00 94.06 93 VAL A N 1
ATOM 727 C CA . VAL A 1 93 ? 0.633 10.422 1.224 1.00 94.06 93 VAL A CA 1
ATOM 728 C C . VAL A 1 93 ? 0.200 10.420 -0.237 1.00 94.06 93 VAL A C 1
ATOM 730 O O . VAL A 1 93 ? 1.005 10.723 -1.112 1.00 94.06 93 VAL A O 1
ATOM 733 N N . HIS A 1 94 ? -1.075 10.133 -0.497 1.00 92.75 94 HIS A N 1
ATOM 734 C CA . HIS A 1 94 ? -1.649 10.176 -1.835 1.00 92.75 94 HIS A CA 1
ATOM 735 C C . HIS A 1 94 ? -1.574 11.589 -2.428 1.00 92.75 94 HIS A C 1
ATOM 737 O O . HIS A 1 94 ? -1.104 11.752 -3.547 1.00 92.75 94 HIS A O 1
ATOM 743 N N . GLU A 1 95 ? -1.926 12.624 -1.661 1.00 95.56 95 GLU A N 1
ATOM 744 C CA . GLU A 1 95 ? -1.792 14.021 -2.094 1.00 95.56 95 GLU A CA 1
ATOM 745 C C . GLU A 1 95 ? -0.337 14.405 -2.405 1.00 95.56 95 GLU A C 1
ATOM 747 O O . GLU A 1 95 ? -0.070 15.072 -3.405 1.00 95.56 95 GLU A O 1
ATOM 752 N N .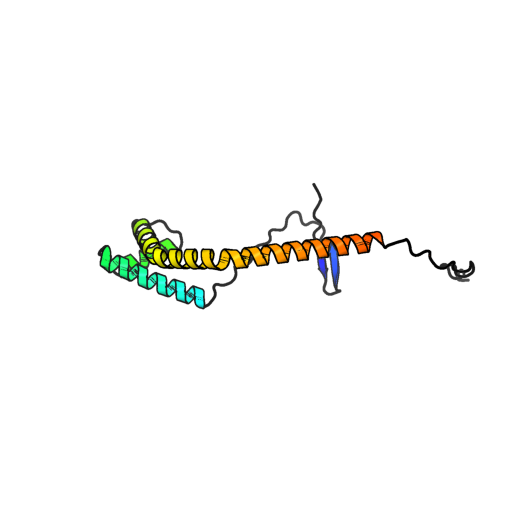 ALA A 1 96 ? 0.619 13.988 -1.570 1.00 95.69 96 ALA A N 1
ATOM 753 C CA . ALA A 1 96 ? 2.039 14.234 -1.809 1.00 95.69 96 ALA A CA 1
ATOM 754 C C . ALA A 1 96 ? 2.536 13.507 -3.066 1.00 95.69 96 ALA A C 1
ATOM 756 O O . ALA A 1 96 ? 3.268 14.089 -3.868 1.00 95.69 96 ALA A O 1
ATOM 757 N N . PHE A 1 97 ? 2.103 12.261 -3.259 1.00 95.38 97 PHE A N 1
ATOM 758 C CA . PHE A 1 97 ? 2.432 11.471 -4.437 1.00 95.38 97 PHE A CA 1
ATOM 759 C C . PHE A 1 97 ? 1.868 12.095 -5.714 1.00 95.38 97 PHE A C 1
ATOM 761 O O . PHE A 1 97 ? 2.591 12.212 -6.697 1.00 95.38 97 PHE A O 1
ATOM 768 N N . GLU A 1 98 ? 0.620 12.566 -5.696 1.00 95.88 98 GLU A N 1
ATOM 769 C CA . GLU A 1 98 ? 0.019 13.252 -6.842 1.00 95.88 98 GLU A CA 1
ATOM 770 C C . GLU A 1 98 ? 0.762 14.545 -7.193 1.00 95.88 98 GLU A C 1
ATOM 772 O O . GLU A 1 98 ? 1.039 14.794 -8.366 1.00 95.88 98 GLU A O 1
ATOM 777 N N . ARG A 1 99 ? 1.183 15.332 -6.194 1.00 96.69 99 ARG A N 1
ATOM 778 C CA . ARG A 1 99 ? 2.030 16.514 -6.436 1.00 96.69 99 ARG A CA 1
ATOM 779 C C . ARG A 1 99 ? 3.370 16.136 -7.063 1.00 96.69 99 ARG A C 1
ATOM 781 O O . ARG A 1 99 ? 3.800 16.789 -8.010 1.00 96.69 99 ARG A O 1
ATOM 788 N N . LEU A 1 100 ? 4.018 15.088 -6.559 1.00 96.94 100 LEU A N 1
ATOM 789 C CA . LEU A 1 100 ? 5.283 14.604 -7.109 1.00 96.94 100 LEU A CA 1
ATOM 790 C C . LEU A 1 100 ? 5.106 14.097 -8.548 1.00 96.94 100 LEU A C 1
ATOM 792 O O . LEU A 1 100 ? 5.901 14.427 -9.425 1.00 96.94 100 LEU A O 1
ATOM 796 N N . ARG A 1 101 ? 4.041 13.334 -8.809 1.00 95.94 101 ARG A N 1
ATOM 797 C CA . ARG A 1 101 ? 3.685 12.834 -10.141 1.00 95.94 101 ARG A CA 1
ATOM 798 C C . ARG A 1 101 ? 3.488 13.982 -11.124 1.00 95.94 101 ARG A C 1
ATOM 800 O O . ARG A 1 101 ? 4.029 13.937 -12.224 1.00 95.94 101 ARG A O 1
ATOM 807 N N . GLU A 1 102 ? 2.771 15.020 -10.710 1.00 96.94 102 GLU A N 1
ATOM 808 C CA . GLU A 1 102 ? 2.532 16.219 -11.511 1.00 96.94 102 GLU A CA 1
ATOM 809 C C . GLU A 1 102 ? 3.835 16.959 -11.848 1.00 96.94 102 GLU A C 1
ATOM 811 O O . GLU A 1 102 ? 4.046 17.361 -12.993 1.00 96.94 102 GLU A O 1
ATOM 816 N N . GLN A 1 103 ? 4.744 17.076 -10.876 1.00 97.44 103 GLN A N 1
ATOM 817 C CA . GLN A 1 103 ? 6.067 17.680 -11.066 1.00 97.44 103 GLN A CA 1
ATOM 818 C C . GLN A 1 103 ? 6.966 16.858 -11.999 1.00 97.44 103 GLN A C 1
ATOM 820 O O . GLN A 1 103 ? 7.716 17.426 -12.791 1.00 97.44 103 GLN A O 1
ATOM 825 N N . LEU A 1 104 ? 6.892 15.527 -11.924 1.00 97.69 104 LEU A N 1
ATOM 826 C CA . LEU A 1 104 ? 7.717 14.624 -12.728 1.00 97.69 104 LEU A CA 1
ATOM 827 C C . LEU A 1 104 ? 7.127 14.316 -14.107 1.00 97.69 104 LEU A C 1
ATOM 829 O O . LEU A 1 104 ? 7.849 13.824 -14.975 1.00 97.69 104 LEU A O 1
ATOM 833 N N . ARG A 1 105 ? 5.846 14.617 -14.346 1.00 97.50 105 ARG A N 1
ATOM 834 C CA . ARG A 1 105 ? 5.170 14.395 -15.632 1.00 97.50 105 ARG A CA 1
ATOM 835 C C . ARG A 1 105 ? 5.977 14.884 -16.847 1.00 97.50 105 ARG A C 1
ATOM 837 O O . ARG A 1 105 ? 6.194 14.061 -17.736 1.00 97.50 105 ARG A O 1
ATOM 844 N N . PRO A 1 106 ? 6.483 16.134 -16.918 1.00 96.81 106 PRO A N 1
ATOM 845 C CA . PRO A 1 106 ? 7.258 16.580 -18.081 1.00 96.81 106 PRO A CA 1
ATOM 846 C C . PRO A 1 106 ? 8.542 15.763 -18.293 1.00 96.81 106 PRO A C 1
ATOM 848 O O . PRO A 1 106 ? 8.921 15.492 -19.434 1.00 96.81 106 PRO A O 1
ATOM 851 N N . THR A 1 107 ? 9.191 15.323 -17.213 1.00 97.00 107 THR A N 1
ATOM 852 C CA . THR A 1 107 ? 10.380 14.463 -17.271 1.00 97.00 107 THR A CA 1
ATOM 853 C C . THR A 1 107 ? 10.034 13.094 -17.849 1.00 97.00 107 THR A C 1
ATOM 855 O O . THR A 1 107 ? 10.719 12.618 -18.754 1.00 97.00 107 THR A O 1
ATOM 858 N N . PHE A 1 108 ? 8.938 12.483 -17.390 1.00 95.69 108 PHE A N 1
ATOM 859 C CA . PHE A 1 108 ? 8.457 11.215 -17.938 1.00 95.69 108 PHE A CA 1
ATOM 860 C C . PHE A 1 108 ? 8.044 11.335 -19.406 1.00 95.69 108 PHE A C 1
ATOM 862 O O . PHE A 1 108 ? 8.352 10.449 -20.200 1.00 95.69 108 PHE A O 1
ATOM 869 N N . GLU A 1 109 ? 7.406 12.435 -19.803 1.00 96.19 109 GLU A N 1
ATOM 870 C CA . GLU A 1 109 ? 7.068 12.689 -21.205 1.00 96.19 109 GLU A CA 1
ATOM 871 C C . GLU A 1 109 ? 8.316 12.837 -22.083 1.00 96.19 109 GLU A C 1
ATOM 873 O O . GLU A 1 109 ? 8.374 12.273 -23.178 1.00 96.19 109 GLU A O 1
ATOM 878 N N . ALA A 1 110 ? 9.331 13.567 -21.613 1.00 96.56 110 ALA A N 1
ATOM 879 C CA . ALA A 1 110 ? 10.601 13.704 -22.318 1.00 96.56 110 ALA A CA 1
ATOM 880 C C . ALA A 1 110 ? 11.305 12.349 -22.469 1.00 96.56 110 ALA A C 1
ATOM 882 O O . ALA A 1 110 ? 11.738 11.994 -23.567 1.00 96.56 110 ALA A O 1
ATOM 883 N N . TYR A 1 111 ? 11.343 11.564 -21.395 1.00 95.94 111 TYR A N 1
ATOM 884 C CA . TYR A 1 111 ? 11.913 10.223 -21.403 1.00 95.94 111 TYR A CA 1
ATOM 885 C C . TYR A 1 111 ? 11.149 9.275 -22.340 1.00 95.94 111 TYR A C 1
ATOM 887 O O . TYR A 1 111 ? 11.755 8.557 -23.133 1.00 95.94 111 TYR A O 1
ATOM 895 N N . GLY A 1 112 ? 9.815 9.332 -22.333 1.00 96.69 112 GLY A N 1
ATOM 896 C CA . GLY A 1 112 ? 8.968 8.565 -23.244 1.00 96.69 112 GLY A CA 1
ATOM 897 C C . GLY A 1 112 ? 9.209 8.917 -24.714 1.00 96.69 112 GLY A C 1
ATOM 898 O O . GLY A 1 112 ? 9.291 8.019 -25.552 1.00 96.69 112 GLY A O 1
ATOM 899 N N . ARG A 1 113 ? 9.385 10.207 -25.041 1.00 97.31 113 ARG A N 1
ATOM 900 C CA . ARG A 1 113 ? 9.772 10.637 -26.398 1.00 97.31 113 ARG A CA 1
ATOM 901 C C . ARG A 1 113 ? 11.139 10.082 -26.798 1.00 97.31 113 ARG A C 1
ATOM 903 O O . ARG A 1 113 ? 11.283 9.584 -27.911 1.00 97.31 113 ARG A O 1
ATOM 910 N N . MET A 1 114 ? 12.114 10.120 -25.892 1.00 97.38 114 MET A N 1
ATOM 911 C CA . MET A 1 114 ? 13.454 9.580 -26.131 1.00 97.38 114 MET A CA 1
ATOM 912 C C . MET A 1 114 ? 13.426 8.065 -26.382 1.00 97.38 114 MET A C 1
ATOM 914 O O . MET A 1 114 ? 14.016 7.602 -27.355 1.00 97.38 114 MET A O 1
ATOM 918 N N . LEU A 1 115 ? 12.700 7.298 -25.561 1.00 96.19 115 LEU A N 1
ATOM 919 C CA . LEU A 1 115 ? 12.551 5.850 -25.738 1.00 96.19 115 LEU A CA 1
ATOM 920 C C . LEU A 1 115 ? 11.877 5.489 -27.067 1.00 96.19 115 LEU A C 1
ATOM 922 O O . LEU A 1 115 ? 12.307 4.552 -27.742 1.00 96.19 115 LEU A O 1
ATOM 926 N N . ARG A 1 116 ? 10.849 6.239 -27.481 1.00 96.56 116 ARG A N 1
ATOM 927 C CA . ARG A 1 116 ? 10.224 6.043 -28.799 1.00 96.56 116 ARG A CA 1
ATOM 928 C C . ARG A 1 116 ? 11.209 6.306 -29.933 1.00 96.56 116 ARG A C 1
ATOM 930 O O . ARG A 1 116 ? 11.375 5.451 -30.790 1.00 96.56 116 ARG A O 1
ATOM 937 N N . ALA A 1 117 ? 11.928 7.426 -29.899 1.00 95.88 117 ALA A N 1
ATOM 938 C CA . ALA A 1 117 ? 12.935 7.727 -30.917 1.00 95.88 117 ALA A CA 1
ATOM 939 C C . ALA A 1 117 ? 14.033 6.648 -30.981 1.00 95.88 117 ALA A C 1
ATOM 941 O O . ALA A 1 117 ? 14.458 6.239 -32.060 1.00 95.88 117 ALA A O 1
ATOM 942 N N . PHE A 1 118 ? 14.464 6.146 -29.823 1.00 95.56 118 PHE A N 1
ATOM 943 C CA . PHE A 1 118 ? 15.445 5.070 -29.733 1.00 95.56 118 PHE A CA 1
ATOM 944 C C . PHE A 1 118 ? 14.930 3.757 -30.344 1.00 95.56 118 PHE A C 1
ATOM 946 O O . PHE A 1 118 ? 15.606 3.162 -31.182 1.00 95.56 118 PHE A O 1
ATOM 953 N N . THR A 1 119 ? 13.718 3.330 -29.983 1.00 95.06 119 THR A N 1
ATOM 954 C CA . THR A 1 119 ? 13.099 2.104 -30.523 1.00 95.06 119 THR A CA 1
ATOM 955 C C . THR A 1 119 ? 12.800 2.201 -32.021 1.00 95.06 119 THR A C 1
ATOM 957 O O . THR A 1 119 ? 13.004 1.227 -32.749 1.00 95.06 119 THR A O 1
ATOM 960 N N . GLU A 1 120 ? 12.401 3.373 -32.518 1.00 94.75 120 GLU A N 1
ATOM 961 C CA . GLU A 1 120 ? 12.252 3.626 -33.955 1.00 94.75 120 GLU A CA 1
ATOM 962 C C . GLU A 1 120 ? 13.588 3.518 -34.697 1.00 94.75 120 GLU A C 1
ATOM 964 O O . GLU A 1 120 ? 13.649 2.895 -35.758 1.00 94.75 120 GLU A O 1
ATOM 969 N N . ASN A 1 121 ? 14.667 4.076 -34.141 1.00 94.12 121 ASN A N 1
ATOM 970 C CA . ASN A 1 121 ? 15.999 3.981 -34.738 1.00 94.12 121 ASN A CA 1
ATOM 971 C C . ASN A 1 121 ? 16.504 2.533 -34.784 1.00 94.12 121 ASN A C 1
ATOM 973 O O . ASN A 1 121 ? 16.987 2.106 -35.831 1.00 94.12 121 ASN A O 1
ATOM 977 N N . LEU A 1 122 ? 16.323 1.766 -33.703 1.00 92.44 122 LEU A N 1
ATOM 978 C CA . LEU A 1 122 ? 16.655 0.336 -33.678 1.00 92.44 122 LEU A CA 1
ATOM 979 C C . LEU A 1 122 ? 15.844 -0.465 -34.703 1.00 92.44 122 LEU A C 1
ATOM 981 O O . LEU A 1 122 ? 16.378 -1.337 -35.385 1.00 92.44 122 LEU A O 1
ATOM 985 N N . SER A 1 123 ? 14.555 -0.151 -34.846 1.00 88.94 123 SER A N 1
ATOM 986 C CA . SER A 1 123 ? 13.692 -0.816 -35.827 1.00 88.94 123 SER A CA 1
ATOM 987 C C . SER A 1 123 ? 14.144 -0.519 -37.260 1.00 88.94 123 SER A C 1
ATOM 989 O O . SER A 1 123 ? 14.178 -1.420 -38.095 1.00 88.94 123 SER A O 1
ATOM 991 N N . ARG A 1 1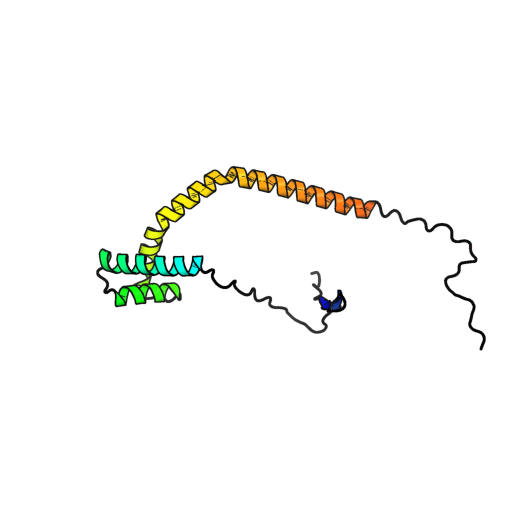24 ? 14.550 0.726 -37.554 1.00 86.25 124 ARG A N 1
ATOM 992 C CA . ARG A 1 124 ? 15.101 1.094 -38.869 1.00 86.25 124 ARG A CA 1
ATOM 993 C C . ARG A 1 124 ? 16.425 0.389 -39.150 1.00 86.25 124 ARG A C 1
ATOM 995 O O . ARG A 1 124 ? 16.590 -0.126 -40.250 1.00 86.25 124 ARG A O 1
ATOM 1002 N N . SER A 1 125 ? 17.346 0.325 -38.185 1.00 82.12 125 SER A N 1
ATOM 1003 C CA . SER A 1 125 ? 18.629 -0.363 -38.385 1.00 82.12 125 SER A CA 1
ATOM 1004 C C . SER A 1 125 ? 18.454 -1.870 -38.588 1.00 82.12 125 SER A C 1
ATOM 1006 O O . SER A 1 125 ? 19.078 -2.434 -39.482 1.00 82.12 125 SER A O 1
ATOM 1008 N N . ALA A 1 126 ? 17.553 -2.507 -37.832 1.00 81.00 126 ALA A N 1
ATOM 1009 C CA . ALA A 1 126 ? 17.250 -3.931 -37.984 1.00 81.00 126 ALA A CA 1
ATOM 1010 C C . ALA A 1 126 ? 16.651 -4.262 -39.365 1.00 81.00 126 ALA A C 1
ATOM 1012 O O . ALA A 1 126 ? 16.965 -5.296 -39.956 1.00 81.00 126 ALA A O 1
ATOM 1013 N N . LEU A 1 127 ? 15.820 -3.370 -39.917 1.00 75.06 127 LEU A N 1
ATOM 1014 C CA . LEU A 1 127 ? 15.280 -3.519 -41.273 1.00 75.06 127 LEU A CA 1
ATOM 1015 C C . LEU A 1 127 ? 16.355 -3.313 -42.353 1.00 75.06 127 LEU A C 1
ATOM 1017 O O . LEU A 1 127 ? 16.375 -4.059 -43.335 1.00 75.06 127 LEU A O 1
ATOM 1021 N N . SER A 1 128 ? 17.278 -2.365 -42.163 1.00 68.75 128 SER A N 1
ATOM 1022 C CA . SER A 1 128 ? 18.393 -2.135 -43.094 1.00 68.75 128 SER A CA 1
ATOM 1023 C C . SER A 1 128 ? 19.352 -3.330 -43.178 1.00 68.75 128 SER A C 1
ATOM 1025 O O . SER A 1 128 ? 19.770 -3.697 -44.276 1.00 68.75 128 SER A O 1
ATOM 1027 N N . GLU A 1 129 ? 19.635 -4.015 -42.063 1.00 62.12 129 GLU A N 1
ATOM 1028 C CA . GLU A 1 129 ? 20.463 -5.236 -42.063 1.00 62.12 129 GLU A CA 1
ATOM 1029 C C . GLU A 1 129 ? 19.844 -6.399 -42.857 1.00 62.12 129 GLU A C 1
ATOM 1031 O O . GLU A 1 129 ? 20.561 -7.252 -43.386 1.00 62.12 129 GLU A O 1
ATOM 1036 N N . HIS A 1 130 ? 18.515 -6.458 -42.974 1.00 59.53 130 HIS A N 1
ATOM 1037 C CA . HIS A 1 130 ? 17.844 -7.462 -43.805 1.00 59.53 130 HIS A CA 1
ATOM 1038 C C . HIS A 1 130 ? 17.803 -7.088 -45.289 1.00 59.53 130 HIS A C 1
ATOM 1040 O O . HIS A 1 130 ? 17.782 -7.983 -46.136 1.00 59.53 130 HIS A O 1
ATOM 1046 N N . GLN A 1 131 ? 17.848 -5.798 -45.623 1.00 57.19 131 GLN A N 1
ATOM 1047 C CA . GLN A 1 131 ? 17.790 -5.336 -47.010 1.00 57.19 131 GLN A CA 1
ATOM 1048 C C . GLN A 1 131 ? 19.153 -5.403 -47.724 1.00 57.19 131 GLN A C 1
ATOM 1050 O O . GLN A 1 131 ? 19.198 -5.589 -48.940 1.00 57.19 131 GLN A O 1
ATOM 1055 N N . GLU A 1 132 ? 20.266 -5.345 -46.982 1.00 54.38 132 GLU A N 1
ATOM 1056 C CA . GLU A 1 132 ? 21.626 -5.444 -47.538 1.00 54.38 132 GLU A CA 1
ATOM 1057 C C . GLU A 1 132 ? 22.222 -6.855 -47.570 1.00 54.38 132 GLU A C 1
ATOM 1059 O O . GLU A 1 132 ? 23.343 -7.037 -48.056 1.00 54.38 132 GLU A O 1
ATOM 1064 N N . ARG A 1 133 ? 21.455 -7.896 -47.221 1.00 55.31 133 ARG A N 1
ATOM 1065 C CA . ARG A 1 133 ? 21.761 -9.255 -47.696 1.00 55.31 133 ARG A CA 1
ATOM 1066 C C . ARG A 1 133 ? 21.479 -9.350 -49.200 1.00 55.31 133 ARG A C 1
ATOM 1068 O O . ARG A 1 133 ? 20.702 -10.189 -49.653 1.00 55.31 133 ARG A O 1
ATOM 1075 N N . ARG A 1 134 ? 22.162 -8.526 -50.009 1.00 55.69 134 ARG A N 1
ATOM 1076 C CA . ARG A 1 134 ? 22.496 -8.906 -51.379 1.00 55.69 134 ARG A CA 1
ATOM 1077 C C . ARG A 1 134 ? 23.054 -10.321 -51.265 1.00 55.69 134 ARG A C 1
ATOM 1079 O O . ARG A 1 134 ? 23.961 -10.516 -50.451 1.00 55.69 134 ARG A O 1
ATOM 1086 N N . PRO A 1 135 ? 22.521 -11.308 -52.003 1.00 60.62 135 PRO A N 1
ATOM 1087 C CA . PRO A 1 135 ? 23.126 -12.625 -52.018 1.00 60.62 135 PRO A CA 1
ATOM 1088 C C . PRO A 1 135 ? 24.590 -12.394 -52.357 1.00 60.62 135 PRO A C 1
ATOM 1090 O O . PRO A 1 135 ? 24.892 -11.879 -53.436 1.00 60.62 135 PRO A O 1
ATOM 1093 N N . VAL A 1 136 ? 25.482 -12.662 -51.397 1.00 65.12 136 VAL A N 1
ATOM 1094 C CA . VAL A 1 136 ? 26.919 -12.630 -51.636 1.00 65.12 136 VAL A CA 1
ATOM 1095 C C . VAL A 1 136 ? 27.091 -13.538 -52.837 1.00 65.12 136 VAL A C 1
ATOM 1097 O O . VAL A 1 136 ? 26.871 -14.748 -52.724 1.00 65.12 136 VAL A O 1
ATOM 1100 N N . ARG A 1 137 ? 27.359 -12.951 -54.014 1.00 60.72 137 ARG A N 1
ATOM 1101 C CA . ARG A 1 137 ? 27.740 -13.718 -55.193 1.00 60.72 137 ARG A CA 1
ATOM 1102 C C . ARG A 1 137 ? 28.929 -14.512 -54.708 1.00 60.72 137 ARG A C 1
ATOM 1104 O O . ARG A 1 137 ? 29.969 -13.928 -54.402 1.00 60.72 137 ARG A O 1
ATOM 1111 N N . ARG A 1 138 ? 28.720 -15.815 -54.505 1.00 62.06 138 ARG A N 1
ATOM 1112 C CA . ARG A 1 138 ? 29.802 -16.710 -54.124 1.00 62.06 138 ARG A CA 1
ATOM 1113 C C . ARG A 1 138 ? 30.900 -16.434 -55.150 1.00 62.06 138 ARG A C 1
ATOM 1115 O O . ARG A 1 138 ? 30.568 -16.439 -56.337 1.00 62.06 138 ARG A O 1
ATOM 1122 N N . PRO A 1 139 ? 32.133 -16.115 -54.719 1.00 66.31 139 PRO A N 1
ATOM 1123 C CA . PRO A 1 139 ? 33.248 -16.012 -55.646 1.00 66.31 139 PRO A CA 1
ATOM 1124 C C . PRO A 1 139 ? 33.182 -17.244 -56.534 1.00 66.31 139 PRO A C 1
ATOM 1126 O O . PRO A 1 139 ? 32.984 -18.333 -55.983 1.00 66.31 139 PRO A O 1
ATOM 1129 N N . ASP A 1 140 ? 33.238 -17.059 -57.854 1.00 64.31 140 ASP A N 1
ATOM 1130 C CA . ASP A 1 140 ? 33.256 -18.161 -58.811 1.00 64.31 140 ASP A CA 1
ATOM 1131 C C . ASP A 1 140 ? 34.342 -19.130 -58.356 1.00 64.31 140 ASP A C 1
ATOM 1133 O O . ASP A 1 140 ? 35.540 -18.873 -58.488 1.00 64.31 140 ASP A O 1
ATOM 1137 N N . ARG A 1 141 ? 33.921 -20.211 -57.694 1.00 66.06 141 ARG A N 1
ATOM 1138 C CA . ARG A 1 141 ? 34.850 -21.237 -57.260 1.00 66.06 141 ARG A CA 1
ATOM 1139 C C . ARG A 1 141 ? 35.187 -21.985 -58.535 1.00 66.06 141 ARG A C 1
ATOM 1141 O O . ARG A 1 141 ? 34.266 -22.453 -59.207 1.00 66.06 141 ARG A O 1
ATOM 1148 N N . PRO A 1 142 ? 36.466 -22.076 -58.907 1.00 68.25 142 PRO A N 1
ATOM 1149 C CA . PRO A 1 142 ? 36.838 -22.789 -60.112 1.00 68.25 142 PRO A CA 1
ATOM 1150 C C . PRO A 1 142 ? 36.344 -24.241 -60.013 1.00 68.25 142 PRO A C 1
ATOM 1152 O O . PRO A 1 142 ? 36.371 -24.849 -58.941 1.00 68.25 142 PRO A O 1
ATOM 1155 N N . ALA A 1 143 ? 35.864 -24.785 -61.135 1.00 66.00 143 ALA A N 1
ATOM 1156 C CA . ALA A 1 143 ? 35.073 -26.021 -61.219 1.00 66.00 143 ALA A CA 1
ATOM 1157 C C . ALA A 1 143 ? 35.722 -27.288 -60.612 1.00 66.00 143 ALA A C 1
ATOM 1159 O O . ALA A 1 143 ? 35.060 -28.312 -60.468 1.00 66.00 143 ALA A O 1
ATOM 1160 N N . TRP A 1 144 ? 37.000 -27.234 -60.232 1.00 65.88 144 TRP A N 1
ATOM 1161 C CA . TRP A 1 144 ? 37.714 -28.324 -59.568 1.00 65.88 144 TRP A CA 1
ATOM 1162 C C . TRP A 1 144 ? 37.429 -28.434 -58.060 1.00 65.88 144 TRP A C 1
ATOM 1164 O O . TRP A 1 144 ? 37.765 -29.449 -57.454 1.00 65.88 144 TRP A O 1
ATOM 1174 N N . GLN A 1 145 ? 36.783 -27.442 -57.439 1.00 65.25 145 GLN A N 1
ATOM 1175 C CA . GLN A 1 145 ? 36.463 -27.451 -56.006 1.00 65.25 145 GLN A CA 1
ATOM 1176 C C . GLN A 1 145 ? 35.050 -28.012 -55.736 1.00 65.25 145 GLN A C 1
ATOM 1178 O O . GLN A 1 145 ? 34.192 -27.352 -55.147 1.00 65.25 145 GLN A O 1
ATOM 1183 N N . SER A 1 146 ? 34.785 -29.236 -56.203 1.00 61.34 146 SER A N 1
ATOM 1184 C CA . SER A 1 146 ? 33.561 -29.980 -55.871 1.00 61.34 146 SER A CA 1
ATOM 1185 C C . SER A 1 146 ? 33.540 -30.338 -54.372 1.00 61.34 146 SER A C 1
ATOM 1187 O O . SER A 1 146 ? 34.556 -30.807 -53.859 1.00 61.34 146 SER A O 1
ATOM 1189 N N . PRO A 1 147 ? 32.410 -30.174 -53.652 1.00 65.31 147 PRO A N 1
ATOM 1190 C CA . PRO A 1 147 ? 32.279 -30.586 -52.249 1.00 65.31 147 PRO A CA 1
ATOM 1191 C C . PRO A 1 147 ? 32.280 -32.111 -52.061 1.00 65.31 147 PRO A C 1
ATOM 1193 O O . PRO A 1 147 ? 32.359 -32.597 -50.935 1.00 65.31 147 PRO A O 1
ATOM 1196 N N . TYR A 1 148 ? 32.219 -32.872 -53.151 1.00 64.25 148 TYR A N 1
ATOM 1197 C CA . TYR A 1 148 ? 32.346 -34.318 -53.127 1.00 64.25 148 TYR A CA 1
ATOM 1198 C C . TYR A 1 148 ? 33.791 -34.685 -53.442 1.00 64.25 148 TYR A C 1
ATOM 1200 O O . TYR A 1 148 ? 34.210 -34.696 -54.601 1.00 64.25 148 TYR A O 1
ATOM 1208 N N . GLY A 1 149 ? 34.558 -34.957 -52.384 1.00 67.94 149 GLY A N 1
ATOM 1209 C CA . GLY A 1 149 ? 35.875 -35.573 -52.503 1.00 67.94 149 GLY A CA 1
ATOM 1210 C C . GLY A 1 149 ? 35.815 -36.877 -53.315 1.00 67.94 149 GLY A C 1
ATOM 1211 O O . GLY A 1 149 ? 34.743 -37.477 -53.451 1.00 67.94 149 GLY A O 1
ATOM 1212 N N . PRO A 1 150 ? 36.949 -37.316 -53.884 1.00 70.00 150 PRO A N 1
ATOM 1213 C CA . PRO A 1 150 ? 36.983 -38.458 -54.787 1.00 70.00 150 PRO A CA 1
ATOM 1214 C C . PRO A 1 150 ? 36.408 -39.717 -54.115 1.00 70.00 150 PRO A C 1
ATOM 1216 O O . PRO A 1 150 ? 36.624 -39.930 -52.917 1.00 70.00 150 PRO A O 1
ATOM 1219 N N . PRO A 1 151 ? 35.679 -40.566 -54.863 1.00 67.31 151 PRO A N 1
ATOM 1220 C CA . PRO A 1 151 ? 35.061 -41.762 -54.308 1.00 67.31 151 PRO A CA 1
ATOM 1221 C C . PRO A 1 151 ? 36.124 -42.684 -53.698 1.00 67.31 151 PRO A C 1
ATOM 1223 O O . PRO A 1 151 ? 37.140 -42.989 -54.328 1.00 67.31 151 PRO A O 1
ATOM 1226 N N . ARG A 1 152 ? 35.885 -43.130 -52.456 1.00 64.19 152 ARG A N 1
ATOM 1227 C CA . ARG A 1 152 ? 36.740 -44.098 -51.752 1.00 64.19 152 ARG A CA 1
ATOM 1228 C C . ARG A 1 152 ? 36.833 -45.388 -52.572 1.00 64.19 152 ARG A C 1
ATOM 1230 O O . ARG A 1 152 ? 35.816 -46.041 -52.801 1.00 64.19 152 ARG A O 1
ATOM 1237 N N . ARG A 1 153 ? 38.047 -45.770 -52.980 1.00 69.62 153 ARG A N 1
ATOM 1238 C CA . ARG A 1 153 ? 38.316 -47.106 -53.529 1.00 69.62 153 ARG A CA 1
ATOM 1239 C C . ARG A 1 153 ? 38.309 -48.116 -52.378 1.00 69.62 153 ARG A C 1
ATOM 1241 O O . ARG A 1 153 ? 38.968 -47.879 -51.367 1.00 69.62 153 ARG A O 1
ATOM 1248 N N . ARG A 1 154 ? 37.500 -49.168 -52.526 1.00 68.81 154 ARG A N 1
ATOM 1249 C CA . ARG A 1 154 ? 37.597 -50.397 -51.729 1.00 68.81 154 ARG A CA 1
ATOM 1250 C C . ARG A 1 154 ? 38.808 -51.200 -52.177 1.00 68.81 154 ARG A C 1
ATOM 1252 O O . ARG A 1 154 ? 39.119 -51.121 -53.387 1.00 68.81 154 ARG A O 1
#

Radius of gyration: 32.08 Å; chains: 1; bounding box: 56×68×84 Å

Organism: NCBI:txid1783515

pLDDT: mean 86.75, std 14.06, range [42.19, 98.69]

Foldseek 3Di:
DDDDFDWDQDPVRDTHTDPDDPDDDDDPPDPDDDPVRVVVLVVLLVQQLVCCCVPVVDDSVRSSVLLVCVVVVHDDPCVVVSVVVSCVVCVVVVVVVVVVCVVCVVVVVVVVVVVVVVVVVVVVVVVVVVVPPPPPPPPPDPPVPDPDDDDDDD

Sequence (154 aa):
MKATRLEILGDDGEWHEVPGIASIELHEEQPEPTSAELHARLAAREILTRRLVERHGLTRLTARRAVLAVEQGQDTPHAALVRAEAREVMRPVHEAFERLREQLRPTFEAYGRMLRAFTENLSRSALSEHQERRPVRRPDRPAWQSPYGPPRRR